Protein AF-A0A4Z0M7G3-F1 (afdb_monomer)

InterPro domains:
  IPR002634 BolA protein [PF01722] (23-75)
  IPR002634 BolA protein [PIRSF003113] (3-82)
  IPR036065 BolA-like superfamily [G3DSA:3.30.300.90] (1-87)
  IPR036065 BolA-like superfamily [SSF82657] (2-81)
  IPR050961 BolA/IbaG family stress response and morphology regulators [PTHR46229] (23-82)

Foldseek 3Di:
DDPVVVVVVVCVVCVQFPDWDWDDDDAEIEIETAHPVPPPDDFVVVQVVVVVVCVVVCVVVVHVYYRYTYYHPVVVVVVVVVVVVPVPD

Radius of gyration: 13.37 Å; Cα contacts (8 Å, |Δi|>4): 105; chains: 1; bounding box: 30×19×39 Å

pLDDT: mean 74.47, std 9.74, range [41.31, 86.75]

Structure (mmCIF, N/CA/C/O backbone):
data_AF-A0A4Z0M7G3-F1
#
_entry.id   AF-A0A4Z0M7G3-F1
#
loop_
_atom_site.group_PDB
_atom_site.id
_atom_site.type_symbol
_atom_site.label_atom_id
_atom_site.label_alt_id
_atom_site.label_comp_id
_atom_site.label_asym_id
_atom_site.label_entity_id
_atom_site.label_seq_id
_atom_site.pdbx_PDB_ins_code
_atom_site.Cartn_x
_atom_site.Cartn_y
_atom_site.Cartn_z
_atom_site.occupancy
_atom_site.B_iso_or_equiv
_atom_site.auth_seq_id
_atom_site.auth_comp_id
_atom_site.auth_asym_id
_atom_site.auth_atom_id
_atom_site.pdbx_PDB_model_num
ATOM 1 N N . MET A 1 1 ? 15.069 4.778 -10.093 1.00 60.47 1 MET A N 1
ATOM 2 C CA . MET A 1 1 ? 13.742 5.401 -10.318 1.00 60.47 1 MET A CA 1
ATOM 3 C C . MET A 1 1 ? 13.656 6.784 -9.680 1.00 60.47 1 MET A C 1
ATOM 5 O O . MET A 1 1 ? 14.311 7.006 -8.668 1.00 60.47 1 MET A O 1
ATOM 9 N N . GLN A 1 2 ? 12.835 7.689 -10.229 1.00 69.00 2 GLN A N 1
ATOM 10 C CA . GLN A 1 2 ? 12.443 8.947 -9.568 1.00 69.00 2 GLN A CA 1
ATOM 11 C C . GLN A 1 2 ? 11.096 8.786 -8.841 1.00 69.00 2 GLN A C 1
ATOM 13 O O . GLN A 1 2 ? 10.284 7.942 -9.217 1.00 69.00 2 GLN A O 1
ATOM 18 N N . ARG A 1 3 ? 10.832 9.621 -7.825 1.00 72.75 3 ARG A N 1
ATOM 19 C CA . ARG A 1 3 ? 9.587 9.602 -7.022 1.00 72.75 3 ARG A CA 1
ATOM 20 C C . ARG A 1 3 ? 8.305 9.621 -7.865 1.00 72.75 3 ARG A C 1
ATOM 22 O O . ARG A 1 3 ? 7.330 8.975 -7.507 1.00 72.75 3 ARG A O 1
ATOM 29 N N . GLU A 1 4 ? 8.322 10.340 -8.983 1.00 76.50 4 GLU A N 1
ATOM 30 C CA . GLU A 1 4 ? 7.169 10.502 -9.876 1.00 76.50 4 GLU A CA 1
ATOM 31 C C . GLU A 1 4 ? 6.748 9.184 -10.526 1.00 76.50 4 GLU A C 1
ATOM 33 O O . GLU A 1 4 ? 5.559 8.916 -10.664 1.00 76.50 4 GLU A O 1
ATOM 38 N N . GLU A 1 5 ? 7.702 8.311 -10.837 1.00 77.69 5 GLU A N 1
ATOM 39 C CA . GLU A 1 5 ? 7.406 7.021 -11.458 1.00 77.69 5 GLU A CA 1
ATOM 40 C C . GLU A 1 5 ? 6.780 6.036 -10.467 1.00 77.69 5 GLU A C 1
ATOM 42 O O . GLU A 1 5 ? 5.863 5.283 -10.800 1.00 77.69 5 GLU A O 1
ATOM 47 N N . VAL A 1 6 ? 7.222 6.105 -9.209 1.00 77.31 6 VAL A N 1
ATOM 48 C CA . VAL A 1 6 ? 6.614 5.359 -8.104 1.00 77.31 6 VAL A CA 1
ATOM 49 C C . VAL A 1 6 ? 5.168 5.807 -7.900 1.00 77.31 6 VAL A C 1
ATOM 51 O O . VAL A 1 6 ? 4.290 4.958 -7.774 1.00 77.31 6 VAL A O 1
ATOM 54 N N . ILE A 1 7 ? 4.903 7.119 -7.920 1.00 79.56 7 ILE A N 1
ATOM 55 C CA . ILE A 1 7 ? 3.544 7.669 -7.795 1.00 79.56 7 ILE A CA 1
ATOM 56 C C . ILE A 1 7 ? 2.655 7.151 -8.930 1.00 79.56 7 ILE A C 1
ATOM 58 O O . ILE A 1 7 ? 1.642 6.512 -8.650 1.00 79.56 7 ILE A O 1
ATOM 62 N N . ALA A 1 8 ? 3.079 7.317 -10.186 1.00 83.31 8 ALA A N 1
ATOM 63 C CA . ALA A 1 8 ? 2.303 6.890 -11.350 1.00 83.31 8 ALA A CA 1
ATOM 64 C C . ALA A 1 8 ? 1.984 5.385 -11.323 1.00 83.31 8 ALA A C 1
ATOM 66 O O . ALA A 1 8 ? 0.877 4.954 -11.657 1.00 83.31 8 ALA A O 1
ATOM 67 N N . ARG A 1 9 ? 2.938 4.555 -10.885 1.00 80.19 9 ARG A N 1
ATOM 68 C CA . ARG A 1 9 ? 2.727 3.107 -10.796 1.00 80.19 9 ARG A CA 1
ATOM 69 C C . ARG A 1 9 ? 1.808 2.714 -9.646 1.00 80.19 9 ARG A C 1
ATOM 71 O O . ARG A 1 9 ? 1.051 1.754 -9.774 1.00 80.19 9 ARG A O 1
ATOM 78 N N . ILE A 1 10 ? 1.852 3.443 -8.535 1.00 80.25 10 ILE A N 1
ATOM 79 C CA . ILE A 1 10 ? 0.931 3.240 -7.415 1.00 80.25 10 ILE A CA 1
ATOM 80 C C . ILE A 1 10 ? -0.485 3.654 -7.797 1.00 80.25 10 ILE A C 1
AT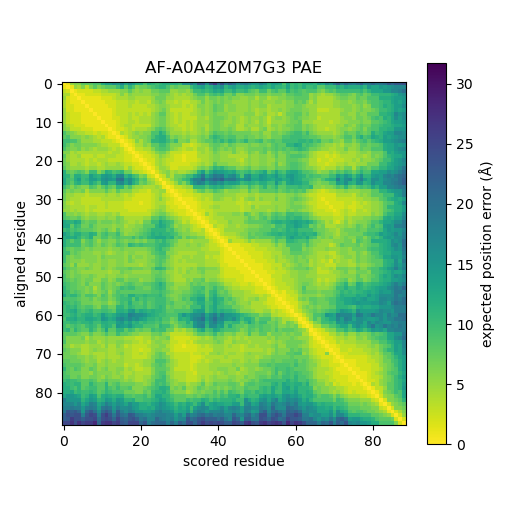OM 82 O O . ILE A 1 10 ? -1.414 2.919 -7.476 1.00 80.25 10 ILE A O 1
ATOM 86 N N . GLU A 1 11 ? -0.651 4.759 -8.522 1.00 82.31 11 GLU A N 1
ATOM 87 C CA . GLU A 1 11 ? -1.944 5.160 -9.086 1.00 82.31 11 GLU A CA 1
ATOM 88 C C . GLU A 1 11 ? -2.503 4.082 -10.023 1.00 82.31 11 GLU A C 1
ATOM 90 O O . GLU A 1 11 ? -3.677 3.725 -9.929 1.00 82.31 11 GLU A O 1
ATOM 95 N N . ALA A 1 12 ? -1.654 3.490 -10.869 1.00 82.19 12 ALA A N 1
ATOM 96 C CA . ALA A 1 12 ? -2.055 2.394 -11.750 1.00 82.19 12 ALA A CA 1
ATOM 97 C C . ALA A 1 12 ? -2.408 1.103 -10.986 1.00 82.19 12 ALA A C 1
ATOM 99 O O . ALA A 1 12 ? -3.341 0.393 -11.363 1.00 82.19 12 ALA A O 1
ATOM 100 N N . ALA A 1 13 ? -1.673 0.784 -9.917 1.00 78.06 13 ALA A N 1
ATOM 101 C CA . ALA A 1 13 ? -1.902 -0.411 -9.105 1.00 78.06 13 ALA A CA 1
ATOM 102 C C . ALA A 1 13 ? -3.104 -0.269 -8.156 1.00 78.06 13 ALA A C 1
ATOM 104 O O . ALA A 1 13 ? -3.771 -1.257 -7.845 1.00 78.06 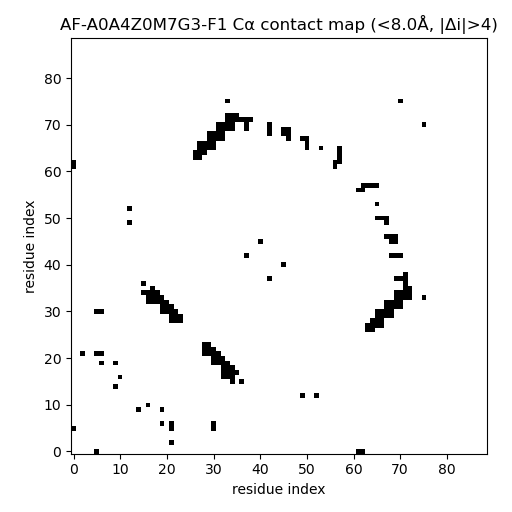13 ALA A O 1
ATOM 105 N N . VAL A 1 14 ? -3.376 0.948 -7.676 1.00 76.19 14 VAL A N 1
ATOM 106 C CA . VAL A 1 14 ? -4.432 1.256 -6.707 1.00 76.19 14 VAL A CA 1
ATOM 107 C C . VAL A 1 14 ? -5.238 2.468 -7.191 1.00 76.19 14 VAL A C 1
ATOM 109 O O . VAL A 1 14 ? -5.147 3.548 -6.610 1.00 76.19 14 VAL A O 1
ATOM 112 N N . PRO A 1 15 ? -6.111 2.295 -8.197 1.00 76.12 15 PRO A N 1
ATOM 113 C CA . PRO A 1 15 ? -6.955 3.383 -8.702 1.00 76.12 15 PRO A CA 1
ATOM 114 C C . PRO A 1 15 ? -7.996 3.865 -7.677 1.00 76.12 15 PRO A C 1
ATOM 116 O O . PRO A 1 15 ? -8.622 4.901 -7.856 1.00 76.12 15 PRO A O 1
ATOM 119 N N . GLN A 1 16 ? -8.201 3.111 -6.593 1.00 77.50 16 GLN A N 1
ATOM 120 C CA . GLN A 1 16 ? -9.075 3.477 -5.475 1.00 77.50 16 GLN A CA 1
ATOM 121 C C . GLN A 1 16 ? -8.353 4.290 -4.385 1.00 77.50 16 GLN A C 1
ATOM 123 O O . GLN A 1 16 ? -8.927 4.536 -3.320 1.00 77.50 16 GLN A O 1
ATOM 128 N N . ALA A 1 17 ? -7.085 4.652 -4.594 1.00 79.75 17 ALA A N 1
ATOM 129 C CA . ALA A 1 17 ? -6.326 5.487 -3.675 1.00 79.75 17 ALA A CA 1
ATOM 130 C C . ALA A 1 17 ? -6.933 6.893 -3.606 1.00 79.75 17 ALA A C 1
ATOM 132 O O . ALA A 1 17 ? -7.084 7.553 -4.628 1.00 79.75 17 ALA A O 1
ATOM 133 N N . GLN A 1 18 ? -7.268 7.356 -2.402 1.00 82.19 18 GLN A N 1
ATOM 134 C CA . GLN A 1 18 ? -7.720 8.733 -2.189 1.00 82.19 18 GLN A CA 1
ATOM 135 C C . GLN A 1 18 ? -6.544 9.681 -1.958 1.00 82.19 18 GLN A C 1
ATOM 137 O O . GLN A 1 18 ? -6.572 10.819 -2.411 1.00 82.19 18 GLN A O 1
ATOM 142 N N . GLU A 1 19 ? -5.505 9.218 -1.262 1.00 84.31 19 GLU A N 1
ATOM 143 C CA . GLU A 1 19 ? -4.296 10.006 -1.031 1.00 84.31 19 GLU A CA 1
ATOM 144 C C . GLU A 1 19 ? -3.054 9.122 -1.159 1.00 84.31 19 GLU A C 1
ATOM 146 O O . GLU A 1 19 ? -3.001 8.019 -0.613 1.00 84.31 19 GLU A O 1
ATOM 151 N N . ILE A 1 20 ? -2.050 9.609 -1.890 1.00 85.88 20 ILE A N 1
ATOM 152 C CA . ILE A 1 20 ? -0.773 8.926 -2.102 1.00 85.88 20 ILE A CA 1
ATOM 153 C C . ILE A 1 20 ? 0.338 9.845 -1.604 1.00 85.88 20 ILE A C 1
ATOM 155 O O . ILE A 1 20 ? 0.484 10.975 -2.064 1.00 85.88 20 ILE A O 1
ATOM 159 N N . LYS A 1 21 ? 1.131 9.355 -0.656 1.00 84.31 21 LYS A N 1
ATOM 160 C CA . LYS A 1 21 ? 2.294 10.044 -0.096 1.00 84.31 21 LYS A CA 1
ATOM 161 C C . LYS A 1 21 ? 3.529 9.203 -0.337 1.00 84.31 21 LYS A C 1
ATOM 163 O O . LYS A 1 21 ? 3.600 8.075 0.130 1.00 84.31 21 LYS A O 1
ATOM 168 N N . VAL A 1 22 ?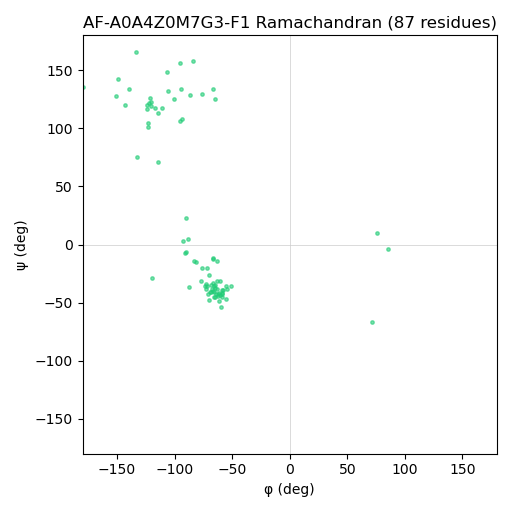 4.500 9.738 -1.065 1.00 82.81 22 VAL A N 1
ATOM 169 C CA . VAL A 1 22 ? 5.786 9.072 -1.289 1.00 82.81 22 VAL A CA 1
ATOM 170 C C . VAL A 1 22 ? 6.862 9.843 -0.539 1.00 82.81 22 VAL A C 1
ATOM 172 O O . VAL A 1 22 ? 7.109 11.010 -0.828 1.00 82.81 22 VAL A O 1
ATOM 175 N N . GLU A 1 23 ? 7.487 9.180 0.427 1.00 77.06 23 GLU A N 1
ATOM 176 C CA . GLU A 1 23 ? 8.587 9.686 1.244 1.00 77.06 23 GLU A CA 1
ATOM 177 C C . GLU A 1 23 ? 9.802 8.772 1.063 1.00 77.06 23 GLU A C 1
ATOM 179 O O . GLU A 1 23 ? 9.706 7.563 1.246 1.00 77.06 23 GLU A O 1
ATOM 184 N N . GLY A 1 24 ? 10.954 9.323 0.691 1.00 62.72 24 GLY A N 1
ATOM 185 C CA . GLY A 1 24 ? 12.183 8.549 0.529 1.00 62.72 24 GLY A CA 1
ATOM 186 C C . GLY A 1 24 ? 13.349 9.429 0.106 1.00 62.72 24 GLY A C 1
ATOM 187 O O . GLY A 1 24 ? 13.194 10.285 -0.767 1.00 62.72 24 GLY A O 1
ATOM 188 N N . ALA A 1 25 ? 14.498 9.216 0.740 1.00 52.28 25 ALA A N 1
ATOM 189 C CA . ALA A 1 25 ? 15.772 9.824 0.388 1.00 52.28 25 ALA A CA 1
ATOM 190 C C . ALA A 1 25 ? 16.775 8.683 0.156 1.00 52.28 25 ALA A C 1
ATOM 192 O O . ALA A 1 25 ? 17.002 7.859 1.040 1.00 52.28 25 ALA A O 1
ATOM 193 N N . ASP A 1 26 ? 17.321 8.614 -1.054 1.00 53.16 26 ASP A N 1
ATOM 194 C CA . ASP A 1 26 ? 18.415 7.734 -1.489 1.00 53.16 26 ASP A CA 1
ATOM 195 C C . ASP A 1 26 ? 18.146 6.224 -1.646 1.00 53.16 26 ASP A C 1
ATOM 197 O O . ASP A 1 26 ? 18.211 5.737 -2.776 1.00 53.16 26 ASP A O 1
ATOM 201 N N . CYS A 1 27 ? 17.870 5.466 -0.579 1.00 55.16 27 CYS A N 1
ATOM 202 C CA . CYS A 1 27 ? 17.893 3.986 -0.637 1.00 55.16 27 CYS A CA 1
ATOM 203 C C . CYS A 1 27 ? 16.563 3.300 -0.302 1.00 55.16 27 CYS A C 1
ATOM 205 O O . CYS A 1 27 ? 16.276 2.231 -0.844 1.00 55.16 27 CYS A O 1
ATOM 207 N N . ASP A 1 28 ? 15.735 3.926 0.532 1.00 64.06 28 ASP A N 1
ATOM 208 C CA . ASP A 1 28 ? 14.490 3.349 1.033 1.00 64.06 28 ASP A CA 1
ATOM 209 C C . ASP A 1 28 ? 13.321 4.263 0.680 1.00 64.06 28 ASP A C 1
ATOM 211 O O . ASP A 1 28 ? 13.069 5.284 1.327 1.00 64.06 28 ASP A O 1
ATOM 215 N N . PHE A 1 29 ? 12.580 3.896 -0.363 1.00 75.50 29 PHE A N 1
ATOM 216 C CA . PHE A 1 29 ? 11.359 4.610 -0.708 1.00 75.50 29 PHE A CA 1
ATOM 217 C C . PHE A 1 29 ? 10.194 4.037 0.086 1.00 75.50 29 PHE A C 1
ATOM 219 O O . PHE A 1 29 ? 9.953 2.833 0.082 1.00 75.50 29 PHE A O 1
ATOM 226 N N . THR A 1 30 ? 9.439 4.896 0.755 1.00 80.88 30 THR A N 1
ATOM 227 C CA . THR A 1 30 ? 8.201 4.544 1.442 1.00 80.88 30 THR A CA 1
ATOM 228 C C . THR A 1 30 ? 7.039 5.247 0.769 1.00 80.88 30 THR A C 1
ATOM 230 O O . THR A 1 30 ? 6.902 6.463 0.830 1.00 80.88 30 THR A O 1
ATOM 233 N N . ALA A 1 31 ? 6.168 4.472 0.141 1.00 84.31 31 ALA A N 1
ATOM 234 C CA . ALA A 1 31 ? 4.938 4.981 -0.422 1.00 84.31 31 ALA A CA 1
ATOM 235 C C . ALA A 1 31 ? 3.744 4.578 0.434 1.00 84.31 31 ALA A C 1
ATOM 237 O O . ALA A 1 31 ? 3.579 3.424 0.820 1.00 84.31 31 ALA A O 1
ATOM 238 N N . VAL A 1 32 ? 2.891 5.537 0.733 1.00 86.31 32 VAL A N 1
ATOM 239 C CA . VAL A 1 32 ?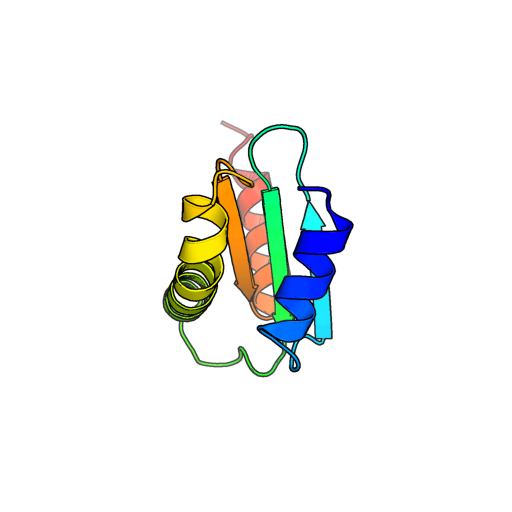 1.752 5.415 1.625 1.00 86.31 32 VAL A CA 1
ATOM 240 C C . VAL A 1 32 ? 0.517 5.744 0.821 1.00 86.31 32 VAL A C 1
ATOM 242 O O . VAL A 1 32 ? 0.401 6.820 0.251 1.00 86.31 32 VAL A O 1
ATOM 245 N N . VAL A 1 33 ? -0.403 4.797 0.785 1.00 86.56 33 VAL A N 1
ATOM 246 C CA . VAL A 1 33 ? -1.646 4.879 0.041 1.00 86.56 33 VAL A CA 1
ATOM 247 C C . VAL A 1 33 ? -2.783 4.828 1.040 1.00 86.56 33 VAL A C 1
ATOM 249 O O . VAL A 1 33 ? -2.949 3.833 1.753 1.00 86.56 33 VAL A O 1
ATOM 252 N N . LEU A 1 34 ? -3.556 5.906 1.091 1.00 86.75 34 LEU A N 1
ATOM 253 C CA . LEU A 1 34 ? -4.737 6.031 1.923 1.00 86.75 34 LEU A CA 1
ATOM 254 C C . LEU A 1 34 ? -5.979 5.809 1.072 1.00 86.75 34 LEU A C 1
ATOM 256 O O . LEU A 1 34 ? -6.179 6.467 0.053 1.00 86.75 34 LEU A O 1
ATOM 260 N N . SER A 1 35 ? -6.821 4.872 1.490 1.00 84.62 35 SER A N 1
ATOM 261 C CA . SER A 1 35 ? -8.127 4.646 0.871 1.00 84.62 35 SER A CA 1
ATOM 262 C C . SER A 1 35 ? -9.121 4.141 1.907 1.00 84.62 35 SER A C 1
ATOM 264 O O . SER A 1 35 ? -8.781 3.319 2.755 1.00 84.62 35 SER A O 1
ATOM 266 N N . GLU A 1 36 ? -10.373 4.580 1.826 1.00 82.44 36 GLU A N 1
ATOM 267 C CA . GLU A 1 36 ? -11.464 4.008 2.625 1.00 82.44 36 GLU A CA 1
ATOM 268 C C . GLU A 1 36 ? -11.866 2.602 2.155 1.00 82.44 36 GLU A C 1
ATOM 270 O O . GLU A 1 36 ? -12.377 1.815 2.948 1.00 82.44 36 GLU A O 1
ATOM 275 N N . GLY A 1 37 ? -11.539 2.217 0.911 1.00 74.44 37 GLY A N 1
ATOM 276 C CA . GLY A 1 37 ? -11.673 0.828 0.436 1.00 74.44 37 GLY A CA 1
ATOM 277 C C . GLY A 1 37 ? -10.772 -0.146 1.205 1.00 74.44 37 GLY A C 1
ATOM 278 O O . GLY A 1 37 ? -10.952 -1.364 1.184 1.00 74.44 37 GLY A O 1
ATOM 279 N N . PHE A 1 38 ? -9.821 0.410 1.955 1.00 75.12 38 PHE A N 1
ATOM 280 C CA . PHE A 1 38 ? -9.003 -0.282 2.924 1.00 75.12 38 PHE A CA 1
ATOM 281 C C . PHE A 1 38 ? -9.629 -0.291 4.341 1.00 75.12 38 PHE A C 1
ATOM 283 O O . PHE A 1 38 ? -8.945 -0.567 5.331 1.00 75.12 38 PHE A O 1
ATOM 290 N N . ALA A 1 39 ? -10.937 -0.124 4.495 1.00 73.88 39 ALA A N 1
ATOM 291 C CA . ALA A 1 39 ? -11.623 -0.490 5.734 1.00 73.88 39 ALA A CA 1
ATOM 292 C C . ALA A 1 39 ? -11.804 -2.025 5.823 1.00 73.88 39 ALA A C 1
ATOM 294 O O . ALA A 1 39 ? -12.228 -2.668 4.869 1.00 73.88 39 ALA A O 1
ATOM 295 N N . GLY A 1 40 ? -11.428 -2.651 6.946 1.00 74.81 40 GLY A N 1
ATOM 296 C CA . GLY A 1 40 ? -11.791 -4.051 7.261 1.00 74.81 40 GLY A CA 1
ATOM 297 C C . GLY A 1 40 ? -10.917 -5.197 6.709 1.00 74.81 40 GLY A C 1
ATOM 298 O O . GLY A 1 40 ? -11.138 -6.349 7.066 1.00 74.81 40 GLY A O 1
ATOM 299 N N . VAL A 1 41 ? -9.895 -4.927 5.896 1.00 73.50 41 VAL A N 1
ATOM 300 C CA . VAL A 1 41 ? -8.877 -5.912 5.457 1.00 73.50 41 VAL A CA 1
ATOM 301 C C . VAL A 1 41 ? -7.553 -5.637 6.181 1.00 73.50 41 VAL A C 1
ATOM 303 O O . VAL A 1 41 ? -7.232 -4.502 6.527 1.00 73.50 41 VAL A O 1
ATOM 306 N N . SER A 1 42 ? -6.765 -6.675 6.451 1.00 80.19 42 SER A N 1
ATOM 307 C CA . SER A 1 42 ? -5.511 -6.514 7.188 1.00 80.19 42 SER A CA 1
ATOM 308 C C . SER A 1 42 ? -4.483 -5.694 6.388 1.00 80.19 42 SER A C 1
ATOM 310 O O . SER A 1 42 ? -4.249 -6.000 5.213 1.00 80.19 42 SER A O 1
ATOM 312 N N . PRO A 1 43 ? -3.804 -4.712 7.011 1.00 74.50 43 PRO A N 1
ATOM 313 C CA . PRO A 1 43 ? -2.832 -3.848 6.338 1.00 74.50 43 PRO A CA 1
ATOM 314 C C . PRO A 1 43 ? -1.688 -4.656 5.722 1.00 74.50 43 PRO A C 1
ATOM 316 O O . PRO A 1 43 ? -1.345 -4.452 4.563 1.00 74.50 43 PRO A O 1
ATOM 319 N N . VAL A 1 44 ? -1.184 -5.665 6.438 1.00 80.12 44 VAL A N 1
ATOM 320 C CA . VAL A 1 44 ? -0.110 -6.553 5.961 1.00 80.12 44 VAL A CA 1
ATOM 321 C C . VAL A 1 44 ? -0.491 -7.279 4.670 1.00 80.12 44 VAL A C 1
ATOM 323 O O . VAL A 1 44 ? 0.339 -7.411 3.778 1.00 80.12 44 VAL A O 1
ATOM 326 N N . LYS A 1 45 ? -1.748 -7.717 4.531 1.00 80.31 45 LYS A N 1
ATOM 327 C CA . LYS A 1 45 ? -2.204 -8.466 3.351 1.00 80.31 45 LYS A CA 1
ATOM 328 C C . LYS A 1 45 ? -2.245 -7.578 2.109 1.00 80.31 45 LYS A C 1
ATOM 330 O O . LYS A 1 45 ? -1.804 -7.989 1.043 1.00 80.31 45 LYS A O 1
ATOM 335 N N . ARG A 1 46 ? -2.704 -6.336 2.267 1.00 82.44 46 ARG A N 1
ATOM 336 C CA . ARG A 1 46 ? -2.694 -5.332 1.193 1.00 82.44 46 ARG A CA 1
ATOM 337 C C . ARG A 1 46 ? -1.275 -4.960 0.808 1.00 82.44 46 ARG A C 1
ATOM 339 O O . ARG A 1 46 ? -0.952 -4.933 -0.370 1.00 82.44 46 ARG A O 1
ATOM 346 N 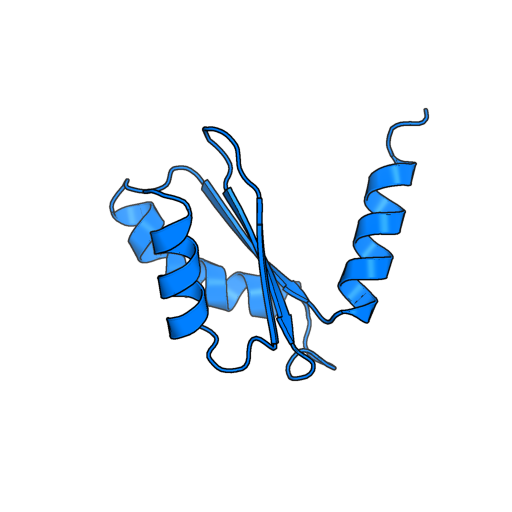N . GLN A 1 47 ? -0.423 -4.726 1.806 1.00 79.25 47 GLN A N 1
ATOM 347 C CA . GLN A 1 47 ? 0.986 -4.447 1.574 1.00 79.25 47 GLN A CA 1
ATOM 348 C C . GLN A 1 47 ? 1.660 -5.596 0.839 1.00 79.25 47 GLN A C 1
ATOM 350 O O . GLN A 1 47 ? 2.348 -5.329 -0.128 1.00 79.25 47 GLN A O 1
ATOM 355 N N . GLN A 1 48 ? 1.426 -6.853 1.225 1.00 81.31 48 GLN A N 1
ATOM 356 C CA . GLN A 1 48 ? 1.962 -8.007 0.501 1.00 81.31 48 GLN A CA 1
ATOM 357 C C . GLN A 1 48 ? 1.475 -8.070 -0.945 1.00 81.31 48 GLN A C 1
ATOM 359 O O . GLN A 1 48 ? 2.284 -8.329 -1.826 1.00 81.31 48 GLN A O 1
ATOM 364 N N . GLN A 1 49 ? 0.188 -7.825 -1.209 1.00 76.00 49 GLN A N 1
ATOM 365 C CA . GLN A 1 49 ? -0.323 -7.829 -2.583 1.00 76.00 49 GLN A CA 1
ATOM 366 C C . GLN A 1 49 ? 0.305 -6.730 -3.435 1.00 76.00 49 GLN A C 1
ATOM 368 O O . GLN A 1 49 ? 0.696 -6.982 -4.571 1.00 76.00 49 GLN A O 1
ATOM 373 N N . VAL A 1 50 ? 0.439 -5.526 -2.879 1.00 76.38 50 VAL A N 1
ATOM 374 C CA . VAL A 1 50 ? 1.069 -4.419 -3.595 1.00 76.38 50 VAL 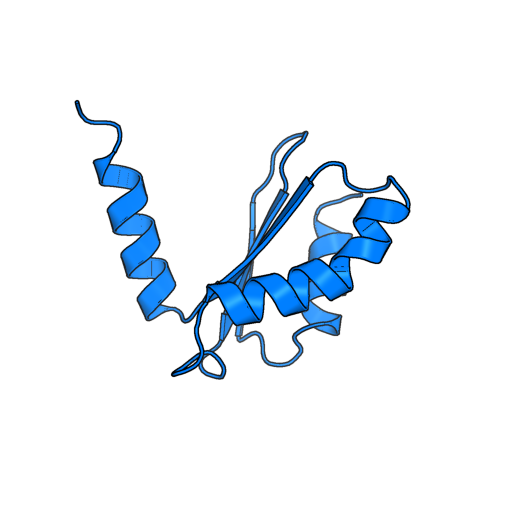A CA 1
ATOM 375 C C . VAL A 1 50 ? 2.569 -4.681 -3.747 1.00 76.38 50 VAL A C 1
ATOM 377 O O . VAL A 1 50 ? 3.072 -4.650 -4.858 1.00 76.38 50 VAL A O 1
ATOM 380 N N . LEU A 1 51 ? 3.280 -5.068 -2.687 1.00 75.81 51 LEU A N 1
ATOM 381 C CA . LEU A 1 51 ? 4.693 -5.463 -2.746 1.00 75.81 51 LEU A CA 1
ATOM 382 C C . LEU A 1 51 ? 4.946 -6.572 -3.770 1.00 75.81 51 LEU A C 1
ATOM 384 O O . LEU A 1 51 ? 5.941 -6.504 -4.476 1.00 75.81 51 LEU A O 1
ATOM 388 N N . ALA A 1 52 ? 4.047 -7.548 -3.908 1.00 78.00 52 ALA A N 1
ATOM 389 C CA . ALA A 1 52 ? 4.145 -8.572 -4.945 1.00 78.00 52 ALA A CA 1
ATOM 390 C C . ALA A 1 52 ? 4.010 -7.982 -6.361 1.00 78.00 52 ALA A C 1
ATOM 392 O O . ALA A 1 52 ? 4.737 -8.392 -7.258 1.00 78.00 52 ALA A O 1
ATOM 393 N N . ALA A 1 53 ? 3.144 -6.985 -6.563 1.00 72.44 53 ALA A N 1
ATOM 394 C CA . ALA A 1 53 ? 3.034 -6.262 -7.835 1.00 72.44 53 ALA A CA 1
ATOM 395 C C . ALA A 1 53 ? 4.253 -5.360 -8.126 1.00 72.44 53 ALA A C 1
ATOM 397 O O . ALA A 1 53 ? 4.577 -5.095 -9.284 1.00 72.44 53 ALA A O 1
ATOM 398 N N . PHE A 1 54 ? 4.944 -4.904 -7.080 1.00 72.75 54 PHE A N 1
ATOM 399 C CA . PHE A 1 54 ? 6.190 -4.140 -7.177 1.00 72.75 54 PHE A CA 1
ATOM 400 C C . PHE A 1 54 ? 7.448 -5.021 -7.151 1.00 72.75 54 PHE A C 1
ATOM 402 O O . PHE A 1 54 ? 8.537 -4.518 -7.415 1.00 72.75 54 PHE A O 1
ATOM 409 N N . ALA A 1 55 ? 7.317 -6.329 -6.908 1.00 72.62 55 ALA A N 1
ATOM 410 C CA . ALA A 1 55 ? 8.438 -7.266 -6.903 1.00 72.62 55 ALA A CA 1
ATOM 411 C C . ALA A 1 55 ? 9.137 -7.321 -8.267 1.00 72.62 55 ALA A C 1
ATOM 413 O O . ALA A 1 55 ? 10.349 -7.469 -8.315 1.00 72.62 55 ALA A O 1
ATOM 414 N N . ASP A 1 56 ? 8.392 -7.118 -9.356 1.00 71.75 56 ASP A N 1
ATOM 415 C CA . ASP A 1 56 ? 8.918 -7.027 -10.723 1.00 71.75 56 ASP A CA 1
ATOM 416 C C . ASP A 1 56 ? 9.821 -5.790 -10.914 1.00 71.75 56 ASP A C 1
ATOM 418 O O . ASP A 1 56 ? 10.867 -5.855 -11.549 1.00 71.75 56 ASP A O 1
ATOM 422 N N . VAL A 1 57 ? 9.479 -4.672 -10.262 1.00 68.00 57 VAL A N 1
ATOM 423 C CA . VAL A 1 57 ? 10.265 -3.422 -10.293 1.00 68.00 57 VAL A CA 1
ATOM 424 C C . VAL A 1 57 ? 11.545 -3.557 -9.466 1.00 68.00 57 VAL A C 1
ATOM 426 O O . VAL A 1 57 ? 12.605 -3.073 -9.864 1.00 68.00 57 VAL A O 1
ATOM 429 N N . ILE A 1 58 ? 11.452 -4.251 -8.328 1.00 69.81 58 ILE A N 1
ATOM 430 C CA . ILE A 1 58 ? 12.616 -4.605 -7.507 1.00 69.81 58 ILE A CA 1
ATOM 431 C C . ILE A 1 58 ? 13.511 -5.591 -8.276 1.00 69.81 58 ILE A C 1
ATOM 433 O O . ILE A 1 58 ? 14.731 -5.447 -8.274 1.00 69.81 58 ILE A O 1
ATOM 437 N N . ALA A 1 59 ? 12.918 -6.551 -8.991 1.00 68.69 59 ALA A N 1
ATOM 438 C CA . ALA A 1 59 ? 13.638 -7.517 -9.817 1.00 68.69 59 ALA A CA 1
ATOM 439 C C . ALA A 1 59 ? 14.340 -6.868 -11.022 1.00 68.69 59 ALA A C 1
ATOM 441 O O . ALA A 1 59 ? 15.434 -7.298 -11.380 1.00 68.69 59 ALA A O 1
ATOM 442 N N . SER A 1 60 ? 13.770 -5.802 -11.595 1.00 66.62 60 SER A N 1
ATOM 443 C CA . SER A 1 60 ? 14.417 -4.983 -12.633 1.00 66.62 60 SER A CA 1
ATOM 444 C C . SER A 1 60 ? 15.647 -4.207 -12.139 1.00 66.62 60 SER A C 1
ATOM 446 O O . SER A 1 60 ? 16.395 -3.677 -12.956 1.00 66.62 60 SER A O 1
ATOM 448 N N . GLY A 1 61 ? 15.893 -4.129 -10.824 1.00 63.56 61 GLY A N 1
ATOM 449 C CA . GLY A 1 61 ? 17.059 -3.435 -10.256 1.00 63.56 61 GLY A CA 1
ATOM 450 C C . GLY A 1 61 ? 16.949 -1.905 -10.257 1.00 63.56 61 GLY A C 1
ATOM 451 O O . GLY A 1 61 ? 17.912 -1.205 -9.957 1.00 63.56 61 GLY A O 1
ATOM 452 N N . GLU A 1 62 ? 15.769 -1.368 -10.565 1.00 63.50 62 GLU A N 1
ATOM 453 C CA . GLU A 1 62 ? 15.485 0.072 -10.601 1.00 63.50 62 GLU A CA 1
ATOM 454 C C . GLU A 1 62 ? 15.197 0.679 -9.216 1.00 63.50 62 GLU A C 1
ATOM 456 O O . GLU A 1 62 ? 15.230 1.909 -9.053 1.00 63.50 62 GLU A O 1
ATOM 461 N N . LEU A 1 63 ? 14.925 -0.190 -8.233 1.00 64.12 63 LEU A N 1
ATOM 462 C CA . LEU A 1 63 ? 14.628 0.104 -6.831 1.00 64.12 63 LEU A CA 1
ATOM 463 C C . LEU A 1 63 ? 15.256 -0.967 -5.926 1.00 64.12 63 LEU A C 1
ATOM 465 O O . LEU A 1 63 ? 14.900 -2.138 -6.019 1.00 64.12 63 LEU A O 1
ATOM 469 N N . HIS A 1 64 ? 16.145 -0.558 -5.015 1.00 65.62 64 HIS A N 1
ATOM 470 C CA . HIS A 1 64 ? 16.753 -1.463 -4.030 1.00 65.62 64 HIS A CA 1
ATOM 471 C C . HIS A 1 64 ? 15.747 -1.901 -2.952 1.00 65.62 64 HIS A C 1
ATOM 473 O O . HIS A 1 64 ? 15.690 -3.079 -2.606 1.00 65.62 64 HIS A O 1
ATOM 479 N N . ALA A 1 65 ? 14.924 -0.970 -2.452 1.00 67.62 65 ALA A N 1
ATOM 480 C CA . ALA A 1 65 ? 13.831 -1.249 -1.525 1.00 67.62 65 ALA A CA 1
ATOM 481 C C . ALA A 1 65 ? 12.689 -0.230 -1.690 1.00 67.62 65 ALA A C 1
ATOM 483 O O . ALA A 1 65 ? 12.894 0.984 -1.629 1.00 67.62 65 ALA A O 1
ATOM 484 N N . LEU A 1 66 ? 11.465 -0.734 -1.878 1.00 75.38 66 LEU A N 1
ATOM 485 C CA . LEU A 1 66 ? 10.238 0.063 -1.865 1.00 75.38 66 LEU A CA 1
ATOM 486 C C . LEU A 1 66 ? 9.278 -0.510 -0.822 1.00 75.38 66 LEU A C 1
ATOM 488 O O . LEU A 1 66 ? 8.785 -1.627 -0.954 1.00 75.38 66 LEU A O 1
ATOM 492 N N . SER A 1 67 ? 8.972 0.276 0.201 1.00 75.69 67 SER A N 1
ATOM 493 C CA . SER A 1 67 ? 7.953 -0.024 1.198 1.00 75.69 67 SER A CA 1
ATOM 494 C C . SER A 1 67 ? 6.628 0.603 0.798 1.00 75.69 67 SER A C 1
ATOM 496 O O . 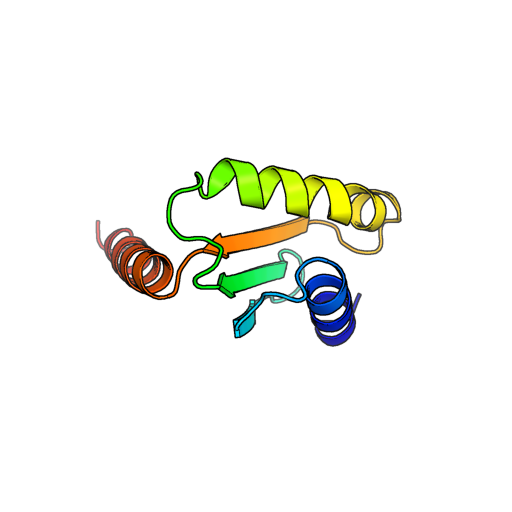SER A 1 67 ? 6.451 1.809 0.929 1.00 75.69 67 SER A O 1
ATOM 498 N N . VAL A 1 68 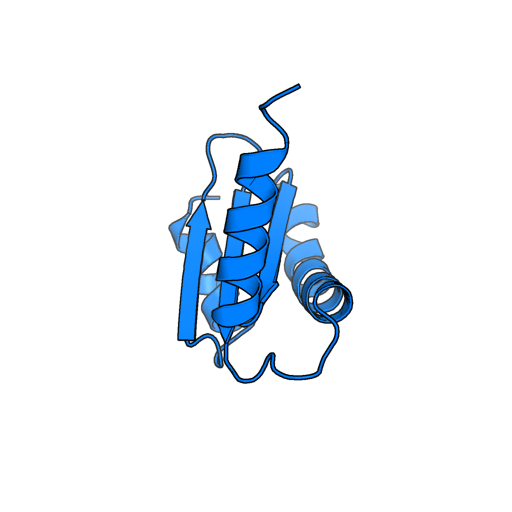? 5.655 -0.202 0.377 1.00 81.12 68 VAL A N 1
ATOM 499 C CA . VAL A 1 68 ? 4.290 0.297 0.156 1.00 81.12 68 VAL A CA 1
ATOM 500 C C . VAL A 1 68 ? 3.432 0.063 1.396 1.00 81.12 68 VAL A C 1
ATOM 502 O O . VAL A 1 68 ? 3.459 -1.019 1.984 1.00 81.12 68 VAL A O 1
ATOM 505 N N . ARG A 1 69 ? 2.664 1.067 1.826 1.00 81.81 69 ARG A N 1
ATOM 506 C CA . ARG A 1 69 ? 1.756 1.031 2.978 1.00 81.81 69 ARG A CA 1
ATOM 507 C C . ARG A 1 69 ? 0.342 1.384 2.536 1.00 81.81 69 ARG A C 1
ATOM 509 O O . ARG A 1 69 ? 0.044 2.547 2.330 1.00 81.81 69 ARG A O 1
ATOM 516 N N . ALA A 1 70 ? -0.529 0.387 2.431 1.00 85.56 70 ALA A N 1
ATOM 517 C CA . ALA A 1 70 ? -1.947 0.577 2.130 1.00 85.56 70 ALA A CA 1
ATOM 518 C C . ALA A 1 70 ? -2.766 0.617 3.431 1.00 85.56 70 ALA A C 1
ATOM 520 O O . ALA A 1 70 ? -2.946 -0.413 4.091 1.00 85.56 70 ALA A O 1
ATOM 521 N N . LEU A 1 71 ? -3.219 1.807 3.822 1.00 84.88 71 LEU A N 1
ATOM 522 C CA . LEU A 1 71 ? -3.833 2.086 5.124 1.00 84.88 71 LEU A CA 1
ATOM 523 C C . LEU A 1 71 ? -5.117 2.909 4.946 1.00 84.88 71 LEU A C 1
ATOM 525 O O . LEU A 1 71 ? -5.361 3.470 3.882 1.00 84.88 71 LEU A O 1
ATOM 529 N N . THR A 1 72 ? -5.945 2.995 5.984 1.00 86.56 72 THR A N 1
ATOM 530 C CA . THR A 1 72 ? -6.989 4.028 6.046 1.00 86.56 72 THR A CA 1
ATOM 531 C C . THR A 1 72 ? -6.389 5.324 6.597 1.00 86.56 72 THR A C 1
ATOM 533 O O . THR A 1 72 ? -5.373 5.269 7.300 1.00 86.56 72 THR A O 1
ATOM 536 N N . PRO A 1 73 ? -6.995 6.493 6.327 1.00 82.62 73 PRO A N 1
ATOM 537 C CA . PRO A 1 73 ? -6.561 7.750 6.940 1.00 82.62 73 PRO A CA 1
ATOM 538 C C . PRO A 1 73 ? -6.550 7.691 8.479 1.00 82.62 73 PRO A C 1
ATOM 540 O O . PRO A 1 73 ? -5.628 8.214 9.105 1.00 82.62 73 PRO A O 1
ATOM 543 N N . GLU A 1 74 ? -7.503 6.982 9.095 1.00 83.69 74 GLU A N 1
ATOM 544 C CA . GLU A 1 74 ? -7.525 6.747 10.547 1.00 83.69 74 GLU A CA 1
ATOM 545 C C . GLU A 1 74 ? -6.341 5.897 11.037 1.00 83.69 74 GLU A C 1
ATOM 547 O O . GLU A 1 74 ? -5.693 6.230 12.032 1.00 83.69 74 GLU A O 1
ATOM 552 N N . GLU A 1 75 ? -6.019 4.808 10.334 1.00 83.44 75 GLU A N 1
ATOM 553 C CA . GLU A 1 75 ? -4.890 3.939 10.687 1.00 83.44 75 GLU A CA 1
ATOM 554 C C . GLU A 1 75 ? -3.546 4.643 10.473 1.00 83.44 75 GLU A C 1
ATOM 556 O O . GLU A 1 75 ? -2.604 4.444 11.243 1.00 83.44 75 GLU A O 1
ATOM 561 N N . TRP A 1 76 ? -3.451 5.496 9.451 1.00 84.31 76 TRP A N 1
ATOM 562 C CA . TRP A 1 76 ? -2.276 6.326 9.213 1.00 84.31 76 TRP A CA 1
ATOM 563 C C . TRP A 1 76 ? -2.011 7.280 10.375 1.00 84.31 76 TRP A C 1
ATOM 565 O O . TRP A 1 76 ? -0.896 7.293 10.895 1.00 84.31 76 TRP A O 1
ATOM 575 N N . GLN A 1 77 ? -3.041 7.997 10.836 1.00 81.56 77 GLN A N 1
ATOM 576 C CA . GLN A 1 77 ? -2.966 8.867 12.015 1.00 81.56 77 GLN A CA 1
ATOM 577 C C . GLN A 1 77 ? -2.477 8.100 13.253 1.00 81.56 77 GLN A C 1
ATOM 579 O O . GLN A 1 77 ? -1.535 8.529 13.924 1.00 81.56 77 GLN A O 1
ATOM 584 N N . LYS A 1 78 ? -3.039 6.911 13.517 1.00 81.75 78 LYS A N 1
ATOM 585 C CA . LYS A 1 78 ? -2.600 6.057 14.635 1.00 81.75 78 LYS A CA 1
ATOM 586 C C . LYS A 1 78 ? -1.146 5.598 14.505 1.00 81.75 78 LYS A C 1
ATOM 588 O O . LYS A 1 78 ? -0.407 5.630 15.489 1.00 81.75 78 LYS A O 1
ATOM 593 N N . LYS A 1 79 ? -0.708 5.191 13.308 1.00 76.81 79 LYS A N 1
ATOM 594 C CA . LYS A 1 79 ? 0.686 4.777 13.066 1.00 76.81 79 LYS A CA 1
ATOM 595 C C . LYS A 1 79 ? 1.676 5.924 13.222 1.00 76.81 79 LYS A C 1
ATOM 597 O O . LYS A 1 79 ? 2.754 5.711 13.775 1.00 76.81 79 LYS A O 1
ATOM 602 N N . GLN A 1 80 ? 1.330 7.114 12.736 1.00 75.25 80 GLN A N 1
ATOM 603 C CA . GLN A 1 80 ? 2.178 8.297 12.877 1.00 75.25 80 GLN A CA 1
ATOM 604 C C . GLN A 1 80 ? 2.380 8.642 14.357 1.00 75.25 80 GLN A C 1
ATOM 606 O O . GLN A 1 80 ? 3.508 8.891 14.782 1.00 75.25 80 GLN A O 1
ATOM 611 N N . ALA A 1 81 ? 1.314 8.547 15.158 1.00 73.81 81 ALA A N 1
ATOM 612 C CA . ALA A 1 81 ? 1.375 8.760 16.601 1.00 73.81 81 ALA A CA 1
ATOM 613 C C . ALA A 1 81 ? 2.274 7.735 17.327 1.00 73.81 81 ALA A C 1
ATOM 615 O O . ALA A 1 81 ? 3.015 8.110 18.235 1.00 73.81 81 ALA A O 1
ATOM 616 N N . GLN A 1 82 ? 2.262 6.462 16.908 1.00 66.50 82 GLN A N 1
ATOM 617 C CA . GLN A 1 82 ? 3.127 5.421 17.489 1.00 66.50 82 GLN A CA 1
ATOM 618 C C . GLN A 1 82 ? 4.608 5.569 17.111 1.00 66.50 82 GLN A C 1
ATOM 620 O O . GLN A 1 82 ? 5.482 5.300 17.930 1.00 66.50 82 GLN A O 1
ATOM 625 N N . SER A 1 83 ? 4.915 6.012 15.888 1.00 63.47 83 SER A N 1
ATOM 626 C CA . SER A 1 83 ? 6.307 6.199 15.449 1.00 63.47 83 SER A CA 1
ATOM 627 C C . SER A 1 83 ? 7.047 7.261 16.269 1.00 63.47 83 SER A C 1
ATOM 629 O O . SER A 1 83 ? 8.256 7.157 16.456 1.00 63.47 83 SER A O 1
ATOM 631 N N . LEU A 1 84 ? 6.333 8.279 16.754 1.00 62.44 84 LEU A N 1
ATOM 632 C CA . LEU A 1 84 ? 6.895 9.371 17.554 1.00 62.44 84 LEU A CA 1
ATOM 633 C C . LEU A 1 84 ? 7.190 8.970 19.006 1.00 62.44 84 LEU A C 1
ATOM 635 O O . LEU A 1 84 ? 7.999 9.617 19.662 1.00 62.44 84 LEU A O 1
ATOM 639 N N . THR A 1 85 ? 6.580 7.898 19.516 1.00 62.44 85 THR A N 1
ATOM 640 C CA . THR A 1 85 ? 6.745 7.484 20.919 1.00 62.44 85 THR A CA 1
ATOM 641 C C . THR A 1 85 ? 8.003 6.645 21.162 1.00 62.44 85 THR A C 1
ATOM 643 O O . THR A 1 85 ? 8.408 6.485 22.308 1.00 62.44 85 THR A O 1
ATOM 646 N N . GLN A 1 86 ? 8.648 6.127 20.111 1.00 55.06 86 GLN A N 1
ATOM 647 C CA . GLN A 1 86 ? 9.767 5.184 20.242 1.00 55.06 86 GLN A CA 1
ATOM 648 C C . GLN A 1 86 ? 11.155 5.849 20.327 1.00 55.06 86 GLN A C 1
ATOM 650 O O . GLN A 1 86 ? 12.135 5.161 20.593 1.00 55.06 86 GLN A O 1
ATOM 655 N N . LEU A 1 87 ? 11.260 7.170 20.140 1.00 54.44 87 LEU A N 1
ATOM 656 C CA . LEU A 1 87 ? 12.541 7.891 20.242 1.00 54.44 87 LEU A CA 1
ATOM 657 C C . LEU A 1 87 ? 12.832 8.467 21.641 1.00 54.44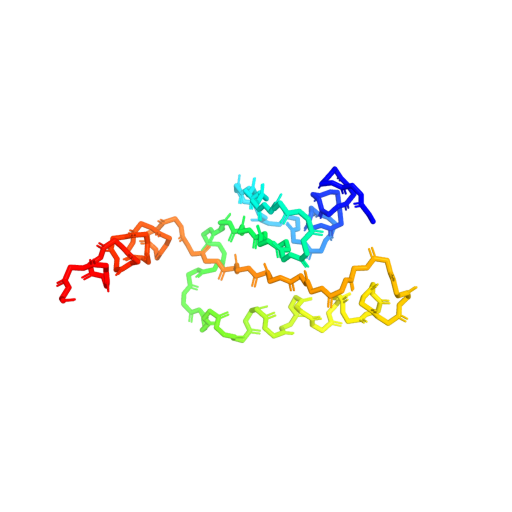 87 LEU A C 1
ATOM 659 O O . LEU A 1 87 ? 13.833 9.152 21.822 1.00 54.44 87 LEU A O 1
ATOM 663 N N . ALA A 1 88 ? 11.957 8.217 22.615 1.00 44.44 88 ALA A N 1
ATOM 664 C CA . ALA A 1 88 ? 12.088 8.703 23.983 1.00 44.44 88 ALA A CA 1
ATOM 665 C C . ALA A 1 88 ? 12.302 7.528 24.949 1.00 44.44 88 ALA A C 1
ATOM 667 O O . ALA A 1 88 ? 11.391 7.181 25.698 1.00 44.44 88 ALA A O 1
ATOM 668 N N . LEU A 1 89 ? 13.478 6.892 24.915 1.00 41.31 89 LEU A N 1
ATOM 669 C CA . LEU A 1 89 ? 13.945 6.027 26.005 1.00 41.31 89 LEU A CA 1
ATOM 670 C C . LEU A 1 89 ? 15.467 6.080 26.146 1.00 41.31 89 LEU A C 1
ATOM 672 O O . LEU A 1 89 ? 16.150 5.975 25.104 1.00 41.31 89 LEU A O 1
#

Organism: NCBI:txid2562682

Nearest PDB structures (foldseek):
  1ny8-assembly1_A  TM=7.627E-01  e=8.735E-05  Escherichia coli
  3o2e-assembly1_A  TM=6.973E-01  e=4.325E-04  Babesia bovis T2Bo
  7peg-assembly2_B  TM=5.782E-01  e=5.409E-01  Bacillus subtilis subsp. subtilis str. 168
  3byr-assembly1_A-2  TM=5.256E-01  e=1.203E+00  Thermus thermophilus

Solvent-accessible surface area (backbone atoms only — not comparable to full-atom values): 5157 Å² total; per-residue (Å²): 110,60,72,66,60,56,50,55,51,46,46,71,76,38,77,71,52,76,43,78,48,78,51,66,73,101,61,53,37,36,36,37,34,25,17,74,86,46,62,94,58,62,48,69,60,48,21,50,55,50,43,57,69,43,43,60,48,42,69,70,66,54,37,92,41,74,46,57,43,47,34,24,66,69,55,46,55,53,51,56,58,54,65,67,59,73,79,76,124

Mean predicted aligned error: 7.72 Å

Secondary structure (DSSP, 8-state):
--HHHHHHHHHHH-TT-SEEEEE-STTEEEEEEE-GGGSSS-HHHHHHHHHHHHHHHHHTTS-SEEEEEEE-HHHHHHHHHHHHHTT--

Sequence (89 aa):
MQREEVIARIEAAVPQAQEIKVEGADCDFTAVVLSEGFAGVSPVKRQQQVLAAFADVIASGELHALSVRALTPEEWQKKQAQSLTQLAL